Protein AF-A0A183EB13-F1 (afdb_monomer_lite)

Sequence (170 aa):
MELDVHDALESLDRVVDLANQVEGALKENKVNLLPVKAKAESLERDISAIDEVLDQLAARDLSEPAIANATQRDLLDRQAQLDQLQRRSDDLHSCLPEASANQPNTMLDKIQDKVRDLEEKIGASIRRSAEKSPSKRMSLTEQKESDAISIASTGGQSLALEVQVCFPYF

Organism: NCBI:txid637853

pLDDT: mean 81.51, std 20.5, range [34.59, 97.75]

Foldseek 3Di:
DVVVVVVVVVVVVVVVVVVVVVVVVVVVVVVVVVVLVVLVVVLVVLLVVLVVVLVVLVPDPLLALVSLVVSVVVLVVCVVVVVVSVVSLVVSQVPDPPVSVPPDRCPCVVVVVSSVVSVVSSVVNNVVVVVPPPPPPDDDDDDDDDDDDDDDDDDDDDDDDDDDDDDDDD

Secondary structure (DSSP, 8-state):
-HHHHHHHHHHHHHHHHHHHHHHHHHHHHHHHHHHHHHHHHHHHHHHHHHHHHHHHHHTS-TTSHHHHHHHHHHHHTTHHHHHHHHHHHHHHHHTS-HHHHTS---TTHHHHHHHHHHHHHHHHHHHHHHHHS-------------------------------------

Radius of gyration: 35.58 Å; chains: 1; bounding box: 70×59×106 Å

Structure (mmCIF, N/CA/C/O backbone):
data_AF-A0A183EB13-F1
#
_entry.id   AF-A0A183EB13-F1
#
loop_
_atom_site.group_PDB
_atom_site.id
_atom_site.type_symbol
_atom_site.label_atom_id
_atom_site.label_alt_id
_atom_site.label_comp_id
_atom_site.label_asym_id
_atom_site.label_entity_id
_atom_site.label_seq_id
_atom_site.pdbx_PDB_ins_code
_atom_site.Cartn_x
_atom_site.Cartn_y
_atom_site.Cartn_z
_atom_site.occupancy
_atom_site.B_iso_or_equiv
_atom_site.auth_seq_id
_atom_site.auth_comp_id
_atom_site.auth_asym_id
_atom_site.auth_atom_id
_atom_site.pdbx_PDB_model_num
ATOM 1 N N . MET A 1 1 ? 22.907 3.811 -57.946 1.00 60.91 1 MET A N 1
ATOM 2 C CA . MET A 1 1 ? 23.464 2.544 -57.436 1.00 60.91 1 MET A CA 1
ATOM 3 C C . MET A 1 1 ? 24.558 2.753 -56.401 1.00 60.91 1 MET A C 1
ATOM 5 O O . MET A 1 1 ? 24.372 2.237 -55.317 1.00 60.91 1 MET A O 1
ATOM 9 N N . GLU A 1 2 ? 25.651 3.490 -56.648 1.00 66.56 2 GLU A N 1
ATOM 10 C CA . GLU A 1 2 ? 26.651 3.743 -55.580 1.00 66.56 2 GLU A CA 1
ATOM 11 C C . GLU A 1 2 ? 26.124 4.651 -54.450 1.00 66.56 2 GLU A C 1
ATOM 13 O O . GLU A 1 2 ? 26.364 4.360 -53.283 1.00 66.56 2 GLU A O 1
ATOM 18 N N . LEU A 1 3 ? 25.332 5.686 -54.773 1.00 69.38 3 LEU A N 1
ATOM 19 C CA . LEU A 1 3 ? 24.683 6.537 -53.759 1.00 69.38 3 LEU A CA 1
ATOM 20 C C . LEU A 1 3 ? 23.722 5.749 -52.851 1.00 69.38 3 LEU A C 1
ATOM 22 O O . LEU A 1 3 ? 23.766 5.901 -51.638 1.00 69.38 3 LEU A O 1
ATOM 26 N N . ASP A 1 4 ? 22.919 4.851 -53.431 1.00 79.31 4 ASP A N 1
ATOM 27 C CA . ASP A 1 4 ? 21.931 4.053 -52.688 1.00 79.31 4 ASP A CA 1
ATOM 28 C C . ASP A 1 4 ? 22.593 3.107 -51.668 1.00 79.31 4 ASP A C 1
ATOM 30 O O . ASP A 1 4 ? 22.012 2.778 -50.636 1.00 79.31 4 ASP A O 1
ATOM 34 N N . VAL A 1 5 ? 23.825 2.665 -51.949 1.00 80.94 5 VAL A N 1
ATOM 35 C CA . VAL A 1 5 ? 24.618 1.834 -51.032 1.00 80.94 5 VAL A CA 1
ATOM 36 C C . VAL A 1 5 ? 25.173 2.671 -49.881 1.00 80.94 5 VAL A C 1
ATOM 38 O O . VAL A 1 5 ? 25.193 2.196 -48.749 1.00 80.94 5 VAL A O 1
ATOM 41 N N . HIS A 1 6 ? 25.601 3.909 -50.139 1.00 83.69 6 HIS A N 1
ATOM 42 C CA . HIS A 1 6 ? 26.070 4.809 -49.084 1.00 83.69 6 HIS A CA 1
ATOM 43 C C . HIS A 1 6 ? 24.945 5.222 -48.131 1.00 83.69 6 HIS A C 1
ATOM 45 O O . HIS A 1 6 ? 25.137 5.131 -46.921 1.00 83.69 6 HIS A O 1
ATOM 51 N N . ASP A 1 7 ? 23.760 5.545 -48.652 1.00 88.75 7 ASP A N 1
ATOM 52 C CA . ASP A 1 7 ? 22.585 5.851 -47.826 1.00 88.75 7 ASP A CA 1
ATOM 53 C C . ASP A 1 7 ? 22.162 4.637 -46.974 1.00 88.75 7 ASP A C 1
ATOM 55 O O . ASP A 1 7 ? 21.805 4.769 -45.800 1.00 88.75 7 ASP A O 1
ATOM 59 N N . ALA A 1 8 ? 22.245 3.425 -47.537 1.00 90.62 8 ALA A N 1
ATOM 60 C CA . ALA A 1 8 ? 21.955 2.191 -46.811 1.00 90.62 8 ALA A CA 1
ATOM 61 C C . ALA A 1 8 ? 22.982 1.895 -45.703 1.00 90.62 8 ALA A C 1
ATOM 63 O O . ALA A 1 8 ? 22.598 1.431 -44.628 1.00 90.62 8 ALA A O 1
ATOM 64 N N . LEU A 1 9 ? 24.269 2.170 -45.942 1.00 90.25 9 LEU A N 1
ATOM 65 C CA . LEU A 1 9 ? 25.326 2.036 -44.935 1.00 90.25 9 LEU A CA 1
ATOM 66 C C . LEU A 1 9 ? 25.144 3.048 -43.800 1.00 90.25 9 LEU A C 1
ATOM 68 O O . LEU A 1 9 ? 25.179 2.657 -42.637 1.00 90.25 9 LEU A O 1
ATOM 72 N N . GLU A 1 10 ? 24.848 4.310 -44.117 1.00 92.94 10 GLU A N 1
ATOM 73 C CA . GLU A 1 10 ? 24.566 5.329 -43.100 1.00 92.94 10 GLU A CA 1
ATOM 74 C C . GLU A 1 10 ? 23.320 4.968 -42.274 1.00 92.94 10 GLU A C 1
ATOM 76 O O . GLU A 1 10 ? 23.300 5.120 -41.051 1.00 92.94 10 GLU A O 1
ATOM 81 N N . SER A 1 11 ? 22.276 4.436 -42.918 1.00 93.94 11 SER A N 1
ATOM 82 C CA . SER A 1 11 ? 21.101 3.930 -42.205 1.00 93.94 11 SER A CA 1
ATOM 83 C C . SER A 1 11 ? 21.442 2.752 -41.291 1.00 93.94 11 SER A C 1
ATOM 85 O O . SER A 1 11 ? 20.848 2.642 -40.218 1.00 93.94 11 SER A O 1
ATOM 87 N N . LEU A 1 12 ? 22.349 1.861 -41.698 1.00 94.75 12 LEU A N 1
ATOM 88 C CA . LEU A 1 12 ? 22.770 0.729 -40.877 1.00 94.75 12 LEU A CA 1
ATOM 89 C C . LEU A 1 12 ? 23.556 1.198 -39.650 1.00 94.75 12 LEU A C 1
ATOM 91 O O . LEU A 1 12 ? 23.257 0.740 -38.549 1.00 94.75 12 LEU A O 1
ATOM 95 N N . ASP A 1 13 ? 24.481 2.144 -39.816 1.00 95.38 13 ASP A N 1
ATOM 96 C CA . ASP A 1 13 ? 25.236 2.730 -38.703 1.00 95.38 13 ASP A CA 1
ATOM 97 C C . ASP A 1 13 ? 24.289 3.368 -37.677 1.00 95.38 13 ASP A C 1
ATOM 99 O O . ASP A 1 13 ? 24.363 3.071 -36.484 1.00 95.38 13 ASP A O 1
ATOM 103 N N . ARG A 1 14 ? 23.291 4.134 -38.143 1.00 95.94 14 ARG A N 1
ATOM 104 C CA . ARG A 1 14 ? 22.249 4.705 -37.269 1.00 95.94 14 ARG A CA 1
ATOM 105 C C . ARG A 1 14 ? 21.455 3.633 -36.522 1.00 95.94 14 ARG A C 1
ATOM 107 O O . ARG A 1 14 ? 21.117 3.821 -35.355 1.00 95.94 14 ARG A O 1
ATOM 114 N N . VAL A 1 15 ? 21.129 2.518 -37.177 1.00 96.50 15 VAL A N 1
ATOM 115 C CA . VAL A 1 15 ? 20.429 1.394 -36.532 1.00 96.50 15 VAL A CA 1
ATOM 116 C C . VAL A 1 15 ? 21.309 0.741 -35.468 1.00 96.50 15 VAL A C 1
ATOM 118 O O . VAL A 1 15 ? 20.805 0.410 -34.396 1.00 96.50 15 VAL A O 1
ATOM 121 N N . VAL A 1 16 ? 22.607 0.579 -35.728 1.00 96.81 16 VAL A N 1
ATOM 122 C CA . VAL A 1 16 ? 23.566 0.032 -34.757 1.00 96.81 16 VAL A CA 1
ATOM 123 C C . VAL A 1 16 ? 23.704 0.958 -33.547 1.00 96.81 16 VAL A C 1
ATOM 125 O O . VAL A 1 16 ? 23.640 0.482 -32.413 1.00 96.81 16 VAL A O 1
ATOM 128 N N . ASP A 1 17 ? 23.806 2.270 -33.757 1.00 97.19 17 ASP A N 1
ATOM 129 C CA . ASP A 1 17 ? 23.864 3.255 -32.671 1.00 97.19 17 ASP A CA 1
ATOM 130 C C . ASP A 1 17 ? 22.597 3.228 -31.805 1.00 97.19 17 ASP A C 1
ATOM 132 O O . ASP A 1 17 ? 22.680 3.178 -30.574 1.00 97.19 17 ASP A O 1
ATOM 136 N N . LEU A 1 18 ? 21.418 3.177 -32.436 1.00 97.25 18 LEU A N 1
ATOM 137 C CA . LEU A 1 18 ? 20.141 3.026 -31.734 1.00 97.25 18 LEU A CA 1
ATOM 138 C C . LEU A 1 18 ? 20.068 1.702 -30.964 1.00 97.25 18 LEU A C 1
ATOM 140 O O . LEU A 1 18 ? 19.608 1.682 -29.823 1.00 97.25 18 LEU A O 1
ATOM 144 N N . ALA A 1 19 ? 20.535 0.599 -31.552 1.00 96.62 19 ALA A N 1
ATOM 145 C CA . ALA A 1 19 ? 20.555 -0.702 -30.890 1.00 96.62 19 ALA A CA 1
ATOM 146 C C . ALA A 1 19 ? 21.449 -0.680 -29.642 1.00 96.62 19 ALA A C 1
ATOM 148 O O . ALA A 1 19 ? 21.025 -1.134 -28.578 1.00 96.62 19 ALA A O 1
ATOM 149 N N . ASN A 1 20 ? 22.636 -0.079 -29.742 1.00 96.81 20 ASN A N 1
ATOM 150 C CA . ASN A 1 20 ? 23.548 0.095 -28.613 1.00 96.81 20 ASN A CA 1
ATOM 151 C C . ASN A 1 20 ? 22.930 0.976 -27.515 1.00 96.81 20 ASN A C 1
ATOM 153 O O . ASN A 1 20 ? 23.040 0.658 -26.328 1.00 96.81 20 ASN A O 1
ATOM 157 N N . GLN A 1 21 ? 22.234 2.054 -27.893 1.00 96.38 21 GLN A N 1
ATOM 158 C CA . GLN A 1 21 ? 21.531 2.927 -26.950 1.00 96.38 21 GLN A CA 1
ATOM 159 C C . GLN A 1 21 ? 20.409 2.182 -26.213 1.00 96.38 21 GLN A C 1
ATOM 161 O O . GLN A 1 21 ? 20.301 2.275 -24.988 1.00 96.38 21 GLN A O 1
ATOM 166 N N . VAL A 1 22 ? 19.596 1.414 -26.943 1.00 95.88 22 VAL A N 1
ATOM 167 C CA . VAL A 1 22 ? 18.511 0.605 -26.372 1.00 95.88 22 VAL A CA 1
ATOM 168 C C . VAL A 1 22 ? 19.065 -0.482 -25.454 1.00 95.88 22 VAL A C 1
ATOM 170 O O . VAL A 1 22 ? 18.530 -0.685 -24.365 1.00 95.88 22 VAL A O 1
ATOM 173 N N . GLU A 1 23 ? 20.149 -1.158 -25.839 1.00 95.62 23 GLU A N 1
ATOM 174 C CA . GLU A 1 23 ? 20.788 -2.169 -24.994 1.00 95.62 23 GLU A CA 1
ATOM 175 C C . GLU A 1 23 ? 21.327 -1.554 -23.692 1.00 95.62 23 GLU A C 1
ATOM 177 O O . GLU A 1 23 ? 21.149 -2.129 -22.613 1.00 95.62 23 GLU A O 1
ATOM 182 N N . GLY A 1 24 ? 21.939 -0.368 -23.776 1.00 94.69 24 GLY A N 1
ATOM 183 C CA . GLY A 1 24 ? 22.386 0.400 -22.614 1.00 94.69 24 GLY A CA 1
ATOM 184 C C . GLY A 1 24 ? 21.233 0.738 -21.666 1.00 94.69 24 GLY A C 1
ATOM 185 O O . GLY A 1 24 ? 21.279 0.375 -20.488 1.00 94.69 24 GLY A O 1
ATOM 186 N N . ALA A 1 25 ? 20.162 1.336 -22.195 1.00 92.69 25 ALA A N 1
ATOM 187 C CA . ALA A 1 25 ? 18.970 1.685 -21.423 1.00 92.69 25 ALA A CA 1
ATOM 188 C C . ALA A 1 25 ? 18.282 0.451 -20.812 1.00 92.69 25 ALA A C 1
ATOM 190 O O . ALA A 1 25 ? 17.807 0.487 -19.677 1.00 92.69 25 ALA A O 1
ATOM 191 N N . LEU A 1 26 ? 18.257 -0.678 -21.528 1.00 91.94 26 LEU A N 1
ATOM 192 C CA . LEU A 1 26 ? 17.692 -1.931 -21.028 1.00 91.94 26 LEU A CA 1
ATOM 193 C C . LEU A 1 26 ? 18.494 -2.482 -19.842 1.00 91.94 26 LEU A C 1
ATOM 195 O O . LEU A 1 26 ? 17.904 -2.949 -18.864 1.00 91.94 26 LEU A O 1
ATOM 199 N N . LYS A 1 27 ? 19.830 -2.432 -19.912 1.00 93.75 27 LYS A N 1
ATOM 200 C CA . LYS A 1 27 ? 20.706 -2.851 -18.806 1.00 93.75 27 LYS A CA 1
ATOM 201 C C . LYS A 1 27 ? 20.484 -1.979 -17.574 1.00 93.75 27 LYS A C 1
ATOM 203 O O . LYS A 1 27 ? 20.337 -2.524 -16.481 1.00 93.75 27 LYS A O 1
ATOM 208 N N . GLU A 1 28 ? 20.398 -0.666 -17.751 1.00 90.38 28 GLU A N 1
ATOM 209 C CA . GLU A 1 28 ? 20.116 0.280 -16.668 1.00 90.38 28 GLU A CA 1
ATOM 210 C C . GLU A 1 28 ? 18.736 0.030 -16.038 1.00 90.38 28 GLU A C 1
ATOM 212 O O . GLU A 1 28 ? 18.628 -0.173 -14.827 1.00 90.38 28 GLU A O 1
ATOM 217 N N . ASN A 1 29 ? 17.688 -0.089 -16.858 1.00 89.44 29 ASN A N 1
ATOM 218 C CA . ASN A 1 29 ? 16.336 -0.393 -16.387 1.00 89.44 29 ASN A CA 1
ATOM 219 C C . ASN A 1 29 ? 16.266 -1.716 -15.624 1.00 89.44 29 ASN A C 1
ATOM 221 O O . ASN A 1 29 ? 15.575 -1.811 -14.611 1.00 89.44 29 ASN A O 1
ATOM 225 N N . LYS A 1 30 ? 17.005 -2.740 -16.062 1.00 90.50 30 LYS A N 1
ATOM 226 C CA . LYS A 1 30 ? 17.064 -4.024 -15.357 1.00 90.50 30 LYS A CA 1
ATOM 227 C C . LYS A 1 30 ? 17.664 -3.884 -13.957 1.00 90.50 30 LYS A C 1
ATOM 229 O O . LYS A 1 30 ? 17.175 -4.528 -13.030 1.00 90.50 30 LYS A O 1
ATOM 234 N N . VAL A 1 31 ? 18.698 -3.058 -13.796 1.00 91.12 31 VAL A N 1
ATOM 235 C CA . VAL A 1 31 ? 19.299 -2.774 -12.483 1.00 91.12 31 VAL A CA 1
ATOM 236 C C . VAL A 1 31 ? 18.311 -2.012 -11.597 1.00 91.12 31 VAL A C 1
ATOM 238 O O . VAL A 1 31 ? 18.140 -2.380 -10.436 1.00 91.12 31 VAL A O 1
ATOM 241 N N . ASN A 1 32 ? 17.596 -1.032 -12.153 1.00 88.81 32 ASN A N 1
ATOM 242 C CA . ASN A 1 32 ? 16.598 -0.236 -11.429 1.00 88.81 32 ASN A CA 1
ATOM 243 C C . ASN A 1 32 ? 15.335 -1.032 -11.054 1.00 88.81 32 ASN A C 1
ATOM 245 O O . ASN A 1 32 ? 14.698 -0.748 -10.041 1.00 88.81 32 ASN A O 1
ATOM 249 N N . LEU A 1 33 ? 14.984 -2.068 -11.820 1.00 90.25 33 LEU A N 1
ATOM 250 C CA . LEU A 1 33 ? 13.805 -2.898 -11.562 1.00 90.25 33 LEU A CA 1
ATOM 251 C C . LEU A 1 33 ? 13.947 -3.769 -10.303 1.00 90.25 33 LEU A C 1
ATOM 253 O O . LEU A 1 33 ? 12.960 -4.026 -9.616 1.00 90.25 33 LEU A O 1
ATOM 257 N N . LEU A 1 34 ? 15.161 -4.224 -9.976 1.00 90.31 34 LEU A N 1
ATOM 258 C CA . LEU A 1 34 ? 15.416 -5.086 -8.813 1.00 90.31 34 LEU A CA 1
ATOM 259 C C . LEU A 1 34 ? 14.984 -4.463 -7.470 1.00 90.31 34 LEU A C 1
ATOM 261 O O . LEU A 1 34 ? 14.222 -5.112 -6.747 1.00 90.31 34 LEU A O 1
ATOM 265 N N . PRO A 1 35 ? 15.405 -3.235 -7.107 1.00 92.06 35 PRO A N 1
ATOM 266 C CA . PRO A 1 35 ? 14.963 -2.610 -5.863 1.00 92.06 35 PRO A CA 1
ATOM 267 C C . PRO A 1 35 ? 13.458 -2.311 -5.859 1.00 92.06 35 PRO A C 1
ATOM 269 O O . PRO A 1 35 ? 12.822 -2.458 -4.817 1.00 92.06 35 PRO A O 1
ATOM 272 N N . VAL A 1 36 ? 12.867 -1.954 -7.005 1.00 92.69 36 VAL A N 1
ATOM 273 C CA . VAL A 1 36 ? 11.412 -1.740 -7.137 1.00 92.69 36 VAL A CA 1
ATOM 274 C C . VAL A 1 36 ? 10.649 -3.037 -6.860 1.00 92.69 36 VAL A C 1
ATOM 276 O O . VAL A 1 36 ? 9.694 -3.040 -6.085 1.00 92.69 36 VAL A O 1
ATOM 279 N N . LYS A 1 37 ? 11.116 -4.167 -7.404 1.00 93.00 37 LYS A N 1
ATOM 280 C CA . LYS A 1 37 ? 10.542 -5.492 -7.138 1.00 93.00 37 LYS A CA 1
ATOM 281 C C . LYS A 1 37 ? 10.630 -5.867 -5.659 1.00 93.00 37 LYS A C 1
ATOM 283 O O . LYS A 1 37 ? 9.643 -6.310 -5.083 1.00 93.00 37 LYS A O 1
ATOM 288 N N . ALA A 1 38 ? 11.777 -5.630 -5.023 1.00 94.56 38 ALA A N 1
ATOM 289 C CA . ALA A 1 38 ? 11.948 -5.894 -3.595 1.00 94.56 38 ALA A CA 1
ATOM 290 C C . ALA A 1 38 ? 11.015 -5.027 -2.724 1.00 94.56 38 ALA A C 1
ATOM 292 O O . ALA A 1 38 ? 10.428 -5.524 -1.760 1.00 94.56 38 ALA A O 1
ATOM 293 N N . LYS A 1 39 ? 10.833 -3.744 -3.077 1.00 95.06 39 L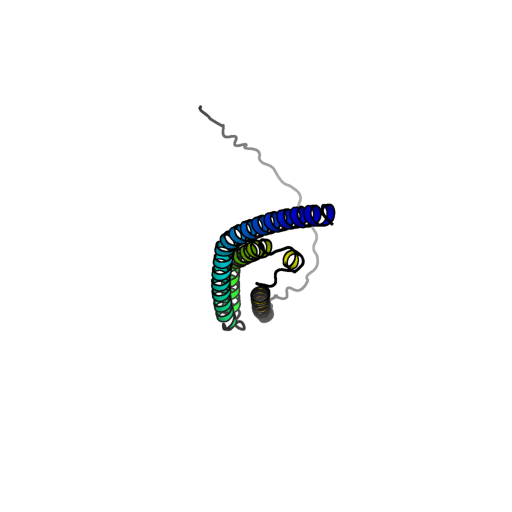YS A N 1
ATOM 294 C CA . LYS A 1 39 ? 9.848 -2.862 -2.430 1.00 95.06 39 LYS A CA 1
ATOM 295 C C . LYS A 1 39 ? 8.422 -3.403 -2.585 1.00 95.06 39 LYS A C 1
ATOM 297 O O . LYS A 1 39 ? 7.691 -3.419 -1.595 1.00 95.06 39 LYS A O 1
ATOM 302 N N . ALA A 1 40 ? 8.054 -3.863 -3.784 1.00 94.81 40 ALA A N 1
ATOM 303 C CA . ALA A 1 40 ? 6.735 -4.422 -4.082 1.00 94.81 40 ALA A CA 1
ATOM 304 C C . ALA A 1 40 ? 6.439 -5.684 -3.260 1.00 94.81 40 ALA A C 1
ATOM 306 O O . ALA A 1 40 ? 5.434 -5.733 -2.560 1.00 94.81 40 ALA A O 1
ATOM 307 N N . GLU A 1 41 ? 7.357 -6.654 -3.255 1.00 96.31 41 GLU A N 1
ATOM 308 C CA . GLU A 1 41 ? 7.227 -7.890 -2.468 1.00 96.31 41 GLU A CA 1
ATOM 309 C C . GLU A 1 41 ? 7.163 -7.604 -0.961 1.00 96.31 41 GLU A C 1
ATOM 311 O O . GLU A 1 41 ? 6.450 -8.270 -0.211 1.00 96.31 41 GLU A O 1
ATOM 316 N N . SER A 1 42 ? 7.910 -6.601 -0.485 1.00 97.06 42 SER A N 1
ATOM 317 C CA . SER A 1 42 ? 7.811 -6.178 0.911 1.00 97.06 42 SER A CA 1
ATOM 318 C C . SER A 1 42 ? 6.465 -5.545 1.227 1.00 97.06 42 SER A C 1
ATOM 320 O O . SER A 1 42 ? 5.908 -5.821 2.283 1.00 97.06 42 SER A O 1
ATOM 322 N N . LEU A 1 43 ? 5.953 -4.692 0.340 1.00 96.50 43 LEU A N 1
ATOM 323 C CA . LEU A 1 43 ? 4.657 -4.050 0.514 1.00 96.50 43 LEU A CA 1
ATOM 324 C C . LEU A 1 43 ? 3.524 -5.080 0.516 1.00 96.50 43 LEU A C 1
ATOM 326 O O . LEU A 1 43 ? 2.664 -5.022 1.384 1.00 96.50 43 LEU A O 1
ATOM 330 N N . GLU A 1 44 ? 3.560 -6.058 -0.386 1.00 96.88 44 GLU A N 1
ATOM 331 C CA . GLU A 1 44 ? 2.570 -7.136 -0.463 1.00 96.88 44 GLU A CA 1
ATOM 332 C C . GLU A 1 44 ? 2.510 -7.975 0.823 1.00 96.88 44 GLU A C 1
ATOM 334 O O . GLU A 1 44 ? 1.423 -8.275 1.327 1.00 96.88 44 GLU A O 1
ATOM 339 N N . ARG A 1 45 ? 3.671 -8.297 1.410 1.00 97.56 45 ARG A N 1
ATOM 340 C CA . ARG A 1 45 ? 3.738 -8.979 2.712 1.00 97.56 45 ARG A CA 1
ATOM 341 C C . ARG A 1 45 ? 3.100 -8.153 3.824 1.00 97.56 45 ARG A C 1
ATOM 343 O O . ARG A 1 45 ? 2.338 -8.692 4.621 1.00 97.56 45 ARG A O 1
ATOM 350 N N . ASP A 1 46 ? 3.390 -6.857 3.868 1.00 97.38 46 ASP A N 1
ATOM 351 C CA . ASP A 1 46 ? 2.861 -5.983 4.916 1.00 97.38 46 ASP A CA 1
ATOM 352 C C . ASP A 1 46 ? 1.350 -5.735 4.748 1.00 97.38 46 ASP A C 1
ATOM 354 O O . ASP A 1 46 ? 0.625 -5.677 5.741 1.00 97.38 46 ASP A O 1
ATOM 358 N N . ILE A 1 47 ? 0.863 -5.654 3.503 1.00 97.12 47 ILE A N 1
ATOM 359 C CA . ILE A 1 47 ? -0.572 -5.612 3.182 1.00 97.12 47 ILE A CA 1
ATOM 360 C C . ILE A 1 47 ? -1.255 -6.883 3.672 1.00 97.12 47 ILE A C 1
ATOM 362 O O . ILE A 1 47 ? -2.271 -6.793 4.351 1.00 97.12 47 ILE A O 1
ATOM 366 N N . SER A 1 48 ? -0.682 -8.050 3.376 1.00 97.44 48 SER A N 1
ATOM 367 C CA . SER A 1 48 ? -1.236 -9.339 3.806 1.00 97.44 48 SER A CA 1
ATOM 368 C C . SER A 1 48 ? -1.304 -9.436 5.332 1.00 97.44 48 SER A C 1
ATOM 370 O O . SER A 1 48 ? -2.331 -9.824 5.881 1.00 97.44 48 SER A O 1
ATOM 372 N N . ALA A 1 49 ? -0.254 -8.994 6.031 1.00 97.69 49 ALA A N 1
ATOM 373 C CA . ALA A 1 49 ? -0.227 -8.976 7.492 1.00 97.69 49 ALA A CA 1
ATOM 374 C C . ALA A 1 49 ? -1.311 -8.061 8.091 1.00 97.69 49 ALA A C 1
ATOM 376 O O . ALA A 1 49 ? -1.948 -8.419 9.082 1.00 97.69 49 ALA A O 1
ATOM 377 N N . ILE A 1 50 ? -1.546 -6.884 7.500 1.00 97.50 50 ILE A N 1
ATOM 378 C CA . ILE A 1 50 ? -2.647 -6.009 7.921 1.00 97.50 50 ILE A CA 1
ATOM 379 C C . ILE A 1 50 ? -4.010 -6.611 7.569 1.00 97.50 50 ILE A C 1
ATOM 381 O O . ILE A 1 50 ? -4.919 -6.521 8.390 1.00 97.50 50 ILE A O 1
ATOM 385 N N . ASP A 1 51 ? -4.156 -7.252 6.408 1.00 97.50 51 ASP A N 1
ATOM 386 C CA . ASP A 1 51 ? -5.403 -7.910 5.995 1.00 97.50 51 ASP A CA 1
ATOM 387 C C . ASP A 1 51 ? -5.831 -8.968 7.022 1.00 97.50 51 ASP A C 1
ATOM 389 O O . ASP A 1 51 ? -6.972 -8.963 7.482 1.00 97.50 51 ASP A O 1
ATOM 393 N N . GLU A 1 52 ? -4.888 -9.808 7.461 1.00 97.75 52 GLU A N 1
ATOM 394 C CA . GLU A 1 52 ? -5.110 -10.825 8.495 1.00 97.75 52 GLU A CA 1
ATOM 395 C C . GLU A 1 52 ? -5.521 -10.213 9.837 1.00 97.75 52 GLU A C 1
ATOM 397 O O . GLU A 1 52 ? -6.419 -10.712 10.518 1.00 97.75 52 GLU A O 1
ATOM 402 N N . VAL A 1 53 ? -4.877 -9.116 10.234 1.00 97.44 53 VAL A N 1
ATOM 403 C CA . VAL A 1 53 ? -5.229 -8.399 11.461 1.00 97.44 53 VAL A CA 1
ATOM 404 C C . VAL A 1 53 ? -6.643 -7.832 11.368 1.00 97.44 53 VAL A C 1
ATOM 406 O O . VAL A 1 53 ? -7.415 -7.977 12.314 1.00 97.44 53 VAL A O 1
ATOM 409 N N . LEU A 1 54 ? -7.008 -7.211 10.246 1.00 97.50 54 LEU A N 1
ATOM 410 C CA . LEU A 1 54 ? -8.358 -6.689 10.040 1.00 97.50 54 LEU A CA 1
ATOM 411 C C . LEU A 1 54 ? -9.399 -7.813 10.058 1.00 97.50 54 LEU A C 1
ATOM 413 O O . LEU A 1 54 ? -10.460 -7.634 10.654 1.00 97.50 54 LEU A O 1
ATOM 417 N N . ASP A 1 55 ? -9.080 -8.985 9.508 1.00 97.62 55 ASP A N 1
ATOM 418 C CA . ASP A 1 55 ? -9.943 -10.167 9.592 1.00 97.62 55 ASP A CA 1
ATOM 419 C C . ASP A 1 55 ? -10.128 -10.642 11.040 1.00 97.62 55 ASP A C 1
ATOM 421 O O . ASP A 1 55 ? -11.248 -10.950 11.456 1.00 97.62 55 ASP A O 1
ATOM 425 N N . GLN A 1 56 ? -9.068 -10.626 11.854 1.00 97.62 56 GLN A N 1
ATOM 426 C CA . GLN A 1 56 ? 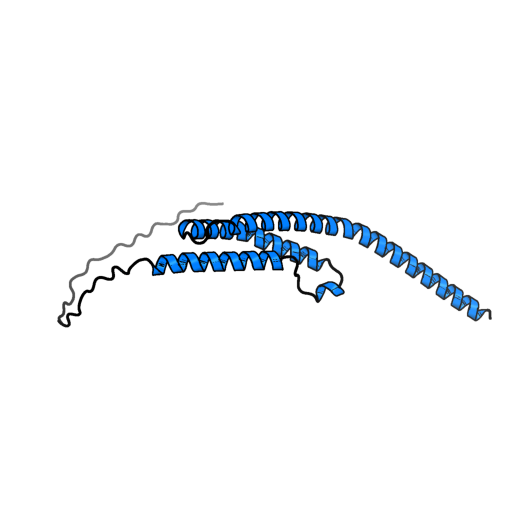-9.167 -10.933 13.286 1.00 97.62 56 GLN A CA 1
ATOM 427 C C . GLN A 1 56 ? -10.027 -9.914 14.041 1.00 97.62 56 GLN A C 1
ATOM 429 O O . GLN A 1 56 ? -10.803 -10.302 14.915 1.00 97.62 56 GLN A O 1
ATOM 434 N N . LEU A 1 57 ? -9.911 -8.620 13.721 1.00 96.56 57 LEU A N 1
ATOM 435 C CA . LEU A 1 57 ? -10.759 -7.580 14.310 1.00 96.56 57 LEU A CA 1
ATOM 436 C C . LEU A 1 57 ? -12.223 -7.748 13.879 1.00 96.56 57 LEU A C 1
ATOM 438 O O . LEU A 1 57 ? -13.122 -7.595 14.706 1.00 96.56 57 LEU A O 1
ATOM 442 N N . ALA A 1 58 ? -12.464 -8.120 12.621 1.00 95.62 58 ALA A N 1
ATOM 443 C CA . ALA A 1 58 ? -13.799 -8.348 12.069 1.00 95.62 58 ALA A CA 1
ATOM 444 C C . ALA A 1 58 ? -14.485 -9.597 12.628 1.00 95.62 58 ALA A C 1
ATOM 446 O O . ALA A 1 58 ? -15.713 -9.630 12.701 1.00 95.62 58 ALA A O 1
ATOM 447 N N . ALA A 1 59 ? -13.711 -10.600 13.044 1.00 96.75 59 ALA A N 1
ATOM 448 C CA . ALA A 1 59 ? -14.219 -11.815 13.673 1.00 96.75 59 ALA A CA 1
ATOM 449 C C . ALA A 1 59 ? -14.665 -11.616 15.134 1.00 96.75 59 ALA A C 1
ATOM 451 O O . ALA A 1 59 ? -15.303 -12.503 15.705 1.00 96.75 59 ALA A O 1
ATOM 452 N N . ARG A 1 60 ? -14.330 -10.481 15.763 1.00 96.19 60 ARG A N 1
ATOM 453 C CA . ARG A 1 60 ? -14.770 -10.168 17.130 1.00 96.19 60 ARG A CA 1
ATOM 454 C C . ARG A 1 60 ? -16.276 -9.932 17.174 1.00 96.19 60 ARG A C 1
ATOM 456 O O . ARG A 1 60 ? -16.890 -9.507 16.198 1.00 96.19 60 ARG A O 1
ATOM 463 N N . ASP A 1 61 ? -16.867 -10.136 18.348 1.00 94.31 61 ASP A N 1
ATOM 464 C CA . ASP A 1 61 ? -18.271 -9.799 18.563 1.00 94.31 61 ASP A CA 1
ATOM 465 C C . ASP A 1 61 ? -18.461 -8.279 18.679 1.00 94.31 61 ASP A C 1
ATOM 467 O O . ASP A 1 61 ? -18.495 -7.698 19.764 1.00 94.31 61 ASP A O 1
ATOM 471 N N . LEU A 1 62 ? -18.581 -7.620 17.527 1.00 93.94 62 LEU A N 1
ATOM 472 C CA . LEU A 1 62 ? -18.810 -6.179 17.444 1.00 93.94 62 LEU A CA 1
ATOM 473 C C . LEU A 1 62 ? -20.225 -5.778 17.880 1.00 93.94 62 LEU A C 1
ATOM 475 O O . LEU A 1 62 ? -20.510 -4.585 17.942 1.00 93.94 62 LEU A O 1
ATOM 479 N N . SER A 1 63 ? -21.124 -6.723 18.179 1.00 92.25 63 SER A N 1
ATOM 480 C CA . SER A 1 63 ? -22.441 -6.395 18.734 1.00 92.25 63 SER A CA 1
ATOM 481 C C . SER A 1 63 ? -22.361 -5.967 20.202 1.00 92.25 63 SER A C 1
ATOM 483 O O . SER A 1 63 ? -23.208 -5.194 20.657 1.00 92.25 63 SER A O 1
ATOM 485 N N . GLU A 1 64 ? -21.303 -6.386 20.901 1.00 94.81 64 GLU A N 1
ATOM 486 C CA . GLU A 1 64 ? -21.027 -6.009 22.280 1.00 94.81 64 GLU A CA 1
ATOM 487 C C . GLU A 1 64 ? -20.309 -4.648 22.354 1.00 94.81 64 GLU A C 1
ATOM 489 O O . GLU A 1 64 ? -19.191 -4.501 21.844 1.00 94.81 64 GLU A O 1
ATOM 494 N N . PRO A 1 65 ? -20.884 -3.628 23.022 1.00 93.50 65 PRO A N 1
ATOM 495 C CA . PRO A 1 65 ? -20.348 -2.265 22.990 1.00 93.50 65 PRO A CA 1
ATOM 496 C C . PRO A 1 65 ? -18.938 -2.134 23.574 1.00 93.50 65 PRO A C 1
ATOM 498 O O . PRO A 1 65 ? -18.146 -1.314 23.109 1.00 93.50 65 PRO A O 1
ATOM 501 N N . ALA A 1 66 ? -18.600 -2.934 24.588 1.00 94.44 66 ALA A N 1
ATOM 502 C CA . ALA A 1 66 ? -17.263 -2.933 25.181 1.00 94.44 66 ALA A CA 1
ATOM 503 C C . ALA A 1 66 ? -16.206 -3.463 24.195 1.00 94.44 66 ALA A C 1
ATOM 505 O O . ALA A 1 66 ? -15.136 -2.868 24.057 1.00 94.44 66 ALA A O 1
ATOM 506 N N . ILE A 1 67 ? -16.533 -4.535 23.465 1.00 95.75 67 ILE A N 1
ATOM 507 C CA . ILE A 1 67 ? -15.663 -5.134 22.445 1.00 95.75 67 ILE A CA 1
ATOM 508 C C . ILE A 1 67 ? -15.540 -4.199 21.237 1.00 95.75 67 ILE A C 1
ATOM 510 O O . ILE A 1 67 ? -14.437 -4.012 20.721 1.00 95.75 67 ILE A O 1
ATOM 514 N N . ALA A 1 68 ? -16.635 -3.555 20.823 1.00 95.88 68 ALA A N 1
ATOM 515 C CA . ALA A 1 68 ? -16.626 -2.559 19.753 1.00 95.88 68 ALA A CA 1
ATOM 516 C C . ALA A 1 68 ? -15.713 -1.366 20.089 1.00 95.88 68 ALA A C 1
ATOM 518 O O . ALA A 1 68 ? -14.871 -0.997 19.275 1.00 95.88 68 ALA A O 1
ATOM 519 N N . ASN A 1 69 ? -15.805 -0.815 21.306 1.00 95.31 69 ASN A N 1
ATOM 520 C CA . ASN A 1 69 ? -14.922 0.269 21.753 1.00 95.31 69 ASN A CA 1
ATOM 521 C C . ASN A 1 69 ? -13.448 -0.161 21.811 1.00 95.31 69 ASN A C 1
ATOM 523 O O . ASN A 1 69 ? -12.576 0.593 21.385 1.00 95.31 69 ASN A O 1
ATOM 527 N N . ALA A 1 70 ? -13.152 -1.361 22.319 1.00 96.81 70 ALA A N 1
ATOM 528 C CA . ALA A 1 70 ? -11.785 -1.885 22.328 1.00 96.81 70 ALA A CA 1
ATOM 529 C C . ALA A 1 70 ? -11.240 -2.049 20.900 1.00 96.81 70 ALA A C 1
ATOM 531 O O . ALA A 1 70 ? -10.128 -1.625 20.604 1.00 96.81 70 ALA A O 1
ATOM 532 N N . THR A 1 71 ? -12.059 -2.578 19.992 1.00 96.81 71 THR A N 1
ATOM 533 C CA . THR A 1 71 ? -11.697 -2.742 18.577 1.00 96.81 71 THR A CA 1
ATOM 534 C C . THR A 1 71 ? -11.491 -1.398 17.878 1.00 96.81 71 THR A C 1
ATOM 536 O O . THR A 1 71 ? -10.578 -1.272 17.070 1.00 96.81 71 THR A O 1
ATOM 539 N N . GLN A 1 72 ? -12.264 -0.365 18.232 1.00 97.19 72 GLN A N 1
ATOM 540 C CA . GLN A 1 72 ? -12.045 0.992 17.727 1.00 97.19 72 GLN A CA 1
ATOM 541 C C . GLN A 1 72 ? -10.666 1.532 18.119 1.00 97.19 72 GLN A C 1
ATOM 543 O O . GLN A 1 72 ? -9.992 2.148 17.301 1.00 97.19 72 GLN A O 1
ATOM 548 N N . ARG A 1 73 ? -10.232 1.300 19.363 1.00 96.88 73 ARG A N 1
ATOM 549 C CA . ARG A 1 73 ? -8.898 1.715 19.823 1.00 96.88 73 ARG A CA 1
ATOM 550 C C . ARG A 1 73 ? -7.802 0.951 19.085 1.00 96.88 73 ARG A C 1
ATOM 552 O O . ARG A 1 73 ? -6.884 1.580 18.581 1.00 96.88 73 ARG A O 1
ATOM 559 N N . ASP A 1 74 ? -7.963 -0.363 18.928 1.00 96.94 74 ASP A N 1
ATOM 560 C CA . ASP A 1 74 ? -7.016 -1.199 18.181 1.00 96.94 74 ASP A CA 1
ATOM 561 C C . ASP A 1 74 ? -6.865 -0.769 16.708 1.00 96.94 74 ASP A C 1
ATOM 563 O O . ASP A 1 74 ? -5.775 -0.918 16.145 1.00 96.94 74 ASP A O 1
ATOM 567 N N . LEU A 1 75 ? -7.942 -0.270 16.083 1.00 96.31 75 LEU A N 1
ATOM 568 C CA . LEU A 1 75 ? -7.915 0.317 14.738 1.00 96.31 75 LEU A CA 1
ATOM 569 C C . LEU A 1 75 ? -7.184 1.662 14.723 1.00 96.31 75 LEU A C 1
ATOM 571 O O . LEU A 1 75 ? -6.311 1.866 13.883 1.00 96.31 75 LEU A O 1
ATOM 575 N N . LEU A 1 76 ? -7.485 2.550 15.675 1.00 96.31 76 LEU A N 1
ATOM 576 C CA . LEU A 1 76 ? -6.812 3.847 15.796 1.00 96.31 76 LEU A CA 1
ATOM 577 C C . LEU A 1 76 ? -5.304 3.691 16.023 1.00 96.31 76 LEU A C 1
ATOM 579 O O . LEU A 1 76 ? -4.514 4.389 15.389 1.00 96.31 76 LEU A O 1
ATOM 583 N N . ASP A 1 77 ? -4.896 2.730 16.853 1.00 96.81 77 ASP A N 1
ATOM 584 C CA . ASP A 1 77 ? -3.484 2.418 17.102 1.00 96.81 77 ASP A CA 1
ATOM 585 C C . ASP A 1 77 ? -2.760 1.944 15.828 1.00 96.81 77 ASP A C 1
ATOM 587 O O . ASP A 1 77 ? -1.542 2.084 15.701 1.00 96.81 77 ASP A O 1
ATOM 591 N N . ARG A 1 78 ? -3.505 1.415 14.850 1.00 95.88 78 ARG A N 1
ATOM 592 C CA . ARG A 1 78 ? -2.987 0.944 13.557 1.00 95.88 78 ARG A CA 1
ATOM 593 C C . ARG A 1 78 ? -3.076 1.972 12.440 1.00 95.88 78 ARG A C 1
ATOM 595 O O . ARG A 1 78 ? -2.515 1.729 11.371 1.00 95.88 78 ARG A O 1
ATOM 602 N N . GLN A 1 79 ? -3.690 3.130 12.674 1.00 96.19 79 GLN A N 1
ATOM 603 C CA . GLN A 1 79 ? -3.843 4.161 11.648 1.00 96.19 79 GLN A CA 1
ATOM 604 C C . GLN A 1 79 ? -2.492 4.592 11.065 1.00 96.19 79 GLN A C 1
ATOM 606 O O . GLN A 1 79 ? -2.334 4.668 9.852 1.00 96.19 79 GLN A O 1
ATOM 611 N N . ALA A 1 80 ? -1.478 4.771 11.916 1.00 95.75 80 ALA A N 1
ATOM 612 C CA . ALA A 1 80 ? -0.138 5.140 11.464 1.00 95.75 80 ALA A CA 1
ATOM 613 C C . ALA A 1 80 ? 0.482 4.092 10.518 1.00 95.75 80 ALA A C 1
ATOM 615 O O . ALA A 1 80 ? 1.198 4.446 9.580 1.00 95.75 80 ALA A O 1
ATOM 616 N N . GLN A 1 81 ? 0.198 2.805 10.744 1.00 96.44 81 GLN A N 1
ATOM 617 C CA . GLN A 1 81 ? 0.667 1.719 9.884 1.00 96.44 81 GLN A CA 1
ATOM 618 C C . GLN A 1 81 ? -0.070 1.716 8.538 1.00 96.44 81 GLN A C 1
ATOM 620 O O . GLN A 1 81 ? 0.568 1.543 7.500 1.00 96.44 81 GLN A O 1
ATOM 625 N N . LEU A 1 82 ? -1.385 1.952 8.540 1.00 96.69 82 LEU A N 1
ATOM 626 C CA . LEU A 1 82 ? -2.185 2.096 7.319 1.00 96.69 82 LEU A CA 1
ATOM 627 C C . LEU A 1 82 ? -1.714 3.291 6.477 1.00 96.69 82 LEU A C 1
ATOM 629 O O . LEU A 1 82 ? -1.480 3.145 5.278 1.00 96.69 82 LEU A O 1
ATOM 633 N N . ASP A 1 83 ? -1.463 4.436 7.113 1.00 96.94 83 ASP A N 1
ATOM 634 C CA . ASP A 1 83 ? -0.933 5.629 6.446 1.00 96.94 83 ASP A CA 1
ATOM 635 C C . ASP A 1 83 ? 0.454 5.367 5.837 1.00 96.94 83 ASP A C 1
ATOM 637 O O . ASP A 1 83 ? 0.773 5.832 4.740 1.00 96.94 83 ASP A O 1
ATOM 641 N N . GLN A 1 84 ? 1.300 4.605 6.538 1.00 96.75 84 GLN A N 1
ATOM 642 C CA . GLN A 1 84 ? 2.612 4.212 6.029 1.00 96.75 84 GLN A CA 1
ATOM 643 C C . GLN A 1 84 ? 2.496 3.285 4.812 1.00 96.75 84 GLN A C 1
ATOM 645 O O . GLN A 1 84 ? 3.260 3.448 3.856 1.00 96.75 84 GLN A O 1
ATOM 650 N N . LEU A 1 85 ? 1.566 2.325 4.832 1.00 96.50 85 LEU A N 1
ATOM 651 C CA . LEU A 1 85 ? 1.301 1.458 3.683 1.00 96.50 85 LEU A CA 1
ATOM 652 C C . LEU A 1 85 ? 0.823 2.266 2.481 1.00 96.50 85 LEU A C 1
ATOM 654 O O . LEU A 1 85 ? 1.337 2.049 1.385 1.00 96.50 85 LEU A O 1
ATOM 658 N N . GLN A 1 86 ? -0.074 3.233 2.690 1.00 96.69 86 GLN A N 1
ATOM 659 C CA . GLN A 1 86 ? -0.558 4.118 1.630 1.00 96.69 86 GLN A CA 1
ATOM 660 C C . GLN A 1 86 ? 0.595 4.866 0.966 1.00 96.69 86 GLN A C 1
ATOM 662 O O . GLN A 1 86 ? 0.799 4.739 -0.237 1.00 96.69 86 GLN A O 1
ATOM 667 N N . ARG A 1 87 ? 1.441 5.537 1.756 1.00 96.25 87 ARG A N 1
ATOM 668 C CA . ARG A 1 87 ? 2.603 6.267 1.221 1.00 96.25 87 ARG A CA 1
ATOM 669 C C . ARG A 1 87 ? 3.561 5.369 0.446 1.00 96.25 87 ARG A C 1
ATOM 671 O O . ARG A 1 87 ? 4.101 5.783 -0.572 1.00 96.25 87 ARG A O 1
ATOM 678 N N . ARG A 1 88 ? 3.804 4.148 0.931 1.00 95.94 88 ARG A N 1
ATOM 679 C CA . ARG A 1 88 ? 4.677 3.181 0.245 1.00 95.94 88 ARG A CA 1
ATOM 680 C C . ARG A 1 88 ? 4.063 2.666 -1.048 1.00 95.94 88 ARG A C 1
ATOM 682 O O . ARG A 1 88 ? 4.794 2.419 -2.002 1.00 95.94 88 ARG A O 1
ATOM 689 N N . SER A 1 89 ? 2.750 2.483 -1.060 1.00 94.81 89 SER A N 1
ATOM 690 C CA . SER A 1 89 ? 2.009 2.112 -2.255 1.00 94.81 89 SER A CA 1
ATOM 691 C C . SER A 1 89 ? 2.084 3.222 -3.303 1.00 94.81 89 SER A C 1
ATOM 693 O O . SER A 1 89 ? 2.421 2.942 -4.450 1.00 94.81 89 SER A O 1
ATOM 695 N N . ASP A 1 90 ? 1.909 4.478 -2.893 1.00 93.00 90 ASP A N 1
ATOM 696 C CA . ASP A 1 90 ? 2.009 5.641 -3.780 1.00 93.00 90 ASP A CA 1
ATOM 697 C C . ASP A 1 90 ? 3.446 5.855 -4.300 1.00 93.00 90 ASP A C 1
ATOM 699 O O . ASP A 1 90 ? 3.638 6.100 -5.492 1.00 93.00 90 ASP A O 1
ATOM 703 N N . ASP A 1 91 ? 4.470 5.684 -3.449 1.00 92.19 91 ASP A N 1
ATOM 704 C CA . ASP A 1 91 ? 5.891 5.695 -3.854 1.00 92.19 91 ASP A CA 1
ATOM 705 C C . ASP A 1 91 ? 6.162 4.646 -4.938 1.00 92.19 91 ASP A C 1
ATOM 707 O O . ASP A 1 91 ? 6.749 4.944 -5.979 1.00 92.19 91 ASP A O 1
ATOM 711 N N . LEU A 1 92 ? 5.683 3.417 -4.731 1.00 92.12 92 LEU A N 1
ATOM 712 C CA . LEU A 1 92 ? 5.863 2.336 -5.692 1.00 92.12 92 LEU A CA 1
ATOM 713 C C . LEU A 1 92 ? 5.113 2.606 -7.001 1.00 92.12 92 LEU A C 1
ATOM 715 O O . LEU A 1 92 ? 5.660 2.380 -8.078 1.00 92.12 92 LEU A O 1
ATOM 719 N N . HIS A 1 93 ? 3.891 3.127 -6.915 1.00 90.94 93 HIS A N 1
ATOM 720 C CA . HIS A 1 93 ? 3.090 3.479 -8.079 1.00 90.94 93 HIS A CA 1
ATOM 721 C C . HIS A 1 93 ? 3.738 4.604 -8.901 1.00 90.94 93 HIS A C 1
ATOM 723 O O . HIS A 1 93 ? 3.669 4.592 -10.129 1.00 90.94 93 HIS A O 1
ATOM 729 N N . SER A 1 94 ? 4.426 5.550 -8.254 1.00 88.19 94 SER A N 1
ATOM 730 C CA . SER A 1 94 ? 5.162 6.617 -8.946 1.00 88.19 94 SER A CA 1
ATOM 731 C C . SER A 1 94 ? 6.360 6.112 -9.764 1.00 88.19 94 SER A C 1
ATOM 733 O O . SER A 1 94 ? 6.817 6.797 -10.675 1.00 88.19 94 SER A O 1
ATOM 735 N N . CYS A 1 95 ? 6.845 4.896 -9.481 1.00 86.44 95 CYS A N 1
ATOM 736 C CA . CYS A 1 95 ? 7.931 4.260 -10.227 1.00 86.44 95 CYS A CA 1
ATOM 737 C C . CYS A 1 95 ? 7.460 3.590 -11.532 1.00 86.44 95 CYS A C 1
ATOM 739 O O . CYS A 1 95 ? 8.292 3.077 -12.285 1.00 86.44 95 CYS A O 1
ATOM 741 N N . LEU A 1 96 ? 6.148 3.528 -11.792 1.00 80.19 96 LEU A N 1
ATOM 742 C CA . LEU A 1 96 ? 5.604 2.870 -12.976 1.00 80.19 96 LEU A CA 1
ATOM 743 C C . LEU A 1 96 ? 5.620 3.814 -14.198 1.00 80.19 96 LEU A C 1
ATOM 745 O O . LEU A 1 96 ? 5.384 5.013 -14.051 1.00 80.19 96 LEU A O 1
ATOM 749 N N . PRO A 1 97 ? 5.871 3.295 -15.418 1.00 78.00 97 PRO A N 1
ATOM 750 C CA . PRO A 1 97 ? 5.869 4.101 -16.642 1.00 78.00 97 PRO A CA 1
ATOM 751 C C . PRO A 1 97 ? 4.537 4.831 -16.877 1.00 78.00 97 PRO A C 1
ATOM 753 O O . PRO A 1 97 ? 3.495 4.368 -16.419 1.00 78.00 97 PRO A O 1
ATOM 756 N N . GLU A 1 98 ? 4.556 5.913 -17.667 1.00 65.88 98 GLU A N 1
ATOM 757 C CA . GLU A 1 98 ? 3.446 6.864 -17.917 1.00 65.88 98 GLU A CA 1
ATOM 758 C C . GLU A 1 98 ? 2.051 6.250 -18.164 1.00 65.88 98 GLU A C 1
ATOM 760 O O . GLU A 1 98 ? 1.038 6.865 -17.834 1.00 65.88 98 GLU A O 1
ATOM 765 N N . ALA A 1 99 ? 1.965 5.027 -18.696 1.00 56.81 99 ALA A N 1
ATOM 766 C CA . ALA A 1 99 ? 0.697 4.310 -18.847 1.00 56.81 99 ALA A CA 1
ATOM 767 C C . ALA A 1 99 ? -0.013 4.054 -17.502 1.00 56.81 99 ALA A C 1
ATOM 769 O O . ALA A 1 99 ? -1.238 4.113 -17.429 1.00 56.81 99 ALA A O 1
ATOM 770 N N . SER A 1 100 ? 0.755 3.814 -16.438 1.00 58.25 100 SER A N 1
ATOM 771 C CA . SER A 1 100 ? 0.253 3.618 -15.080 1.00 58.25 100 SER A CA 1
ATOM 772 C C . SER A 1 100 ? -0.008 4.934 -14.355 1.00 58.25 100 SER A C 1
ATOM 774 O O . SER A 1 100 ? -0.897 4.970 -13.519 1.00 58.25 100 SER A O 1
ATOM 776 N N . ALA A 1 101 ? 0.712 6.019 -14.664 1.00 60.75 101 ALA A N 1
ATOM 777 C CA . ALA A 1 101 ? 0.588 7.302 -13.956 1.00 60.75 101 ALA A CA 1
ATOM 778 C C . ALA A 1 101 ? -0.801 7.959 -14.097 1.00 60.75 101 ALA A C 1
ATOM 780 O O . ALA A 1 101 ? -1.193 8.769 -13.263 1.00 60.75 101 ALA A O 1
ATOM 781 N N . ASN A 1 102 ? -1.552 7.592 -15.140 1.00 71.81 102 ASN A N 1
ATOM 782 C CA . ASN A 1 102 ? -2.913 8.077 -15.381 1.00 71.81 102 ASN A CA 1
ATOM 783 C C . ASN A 1 102 ? -3.998 7.229 -14.696 1.00 71.81 102 ASN A C 1
ATOM 785 O O . ASN A 1 102 ? -5.182 7.550 -14.805 1.00 71.81 102 ASN A O 1
ATOM 789 N N . GLN A 1 103 ? -3.619 6.135 -14.031 1.00 80.44 103 GLN A N 1
ATOM 790 C CA . GLN A 1 103 ? -4.540 5.279 -13.293 1.00 80.44 103 GLN A CA 1
ATOM 791 C C . GLN A 1 103 ? -4.434 5.561 -11.790 1.00 80.44 103 GLN A C 1
ATOM 793 O O . GLN A 1 103 ? -3.346 5.861 -11.297 1.00 80.44 103 GLN A O 1
ATOM 798 N N . PRO A 1 104 ? -5.556 5.505 -11.053 1.00 84.75 104 PRO A N 1
ATOM 799 C CA . PRO A 1 104 ? -5.518 5.601 -9.604 1.00 84.75 104 PRO A CA 1
ATOM 800 C C . PRO A 1 104 ? -4.837 4.365 -9.011 1.00 84.75 104 PRO A C 1
ATOM 802 O O . PRO A 1 104 ? -4.966 3.255 -9.527 1.00 84.75 104 PRO A O 1
ATOM 805 N N . ASN A 1 105 ? -4.157 4.562 -7.885 1.00 88.31 105 ASN A N 1
ATOM 806 C CA . ASN A 1 105 ? -3.554 3.475 -7.136 1.00 88.31 105 ASN A CA 1
ATOM 807 C C . ASN A 1 105 ? -4.627 2.671 -6.388 1.00 88.31 105 ASN A C 1
ATOM 809 O O . ASN A 1 105 ? -5.161 3.150 -5.392 1.00 88.31 105 ASN A O 1
ATOM 813 N N . THR A 1 106 ? -4.906 1.449 -6.844 1.00 90.19 106 THR A N 1
ATOM 814 C CA . THR A 1 106 ? -5.950 0.575 -6.274 1.00 90.19 106 THR A CA 1
ATOM 815 C C . THR A 1 106 ? -5.406 -0.502 -5.330 1.00 90.19 106 THR A C 1
ATOM 817 O O . THR A 1 106 ? -6.124 -1.425 -4.942 1.00 90.19 106 THR A O 1
ATOM 820 N N . MET A 1 107 ? -4.112 -0.470 -4.989 1.00 90.19 107 MET A N 1
ATOM 821 C CA . MET A 1 107 ? -3.455 -1.573 -4.271 1.00 90.19 107 MET A CA 1
ATOM 822 C C . MET A 1 107 ? -3.998 -1.776 -2.845 1.00 90.19 107 MET A C 1
ATOM 824 O O . MET A 1 107 ? -3.940 -2.887 -2.319 1.00 90.19 107 MET A O 1
ATOM 828 N N . LEU A 1 108 ? -4.529 -0.719 -2.222 1.00 95.88 108 LEU A N 1
ATOM 829 C CA . LEU A 1 108 ? -5.058 -0.743 -0.854 1.00 95.88 108 LEU A CA 1
ATOM 830 C C . LEU A 1 108 ? -6.585 -0.667 -0.764 1.00 95.88 108 LEU A C 1
ATOM 832 O O . LEU A 1 108 ? -7.104 -0.705 0.350 1.00 95.88 108 LEU A O 1
ATOM 836 N N . ASP A 1 109 ? -7.310 -0.632 -1.883 1.00 95.06 109 ASP A N 1
ATOM 837 C CA . ASP A 1 109 ? -8.772 -0.454 -1.896 1.00 95.06 109 ASP A CA 1
ATOM 838 C C . ASP A 1 109 ? -9.481 -1.490 -1.016 1.00 95.06 109 ASP A C 1
ATOM 840 O O . ASP A 1 109 ? -10.299 -1.148 -0.168 1.00 95.06 109 ASP A O 1
ATOM 844 N N . LYS A 1 110 ? -9.075 -2.763 -1.113 1.00 95.88 110 LYS A N 1
ATOM 845 C CA . LYS A 1 110 ?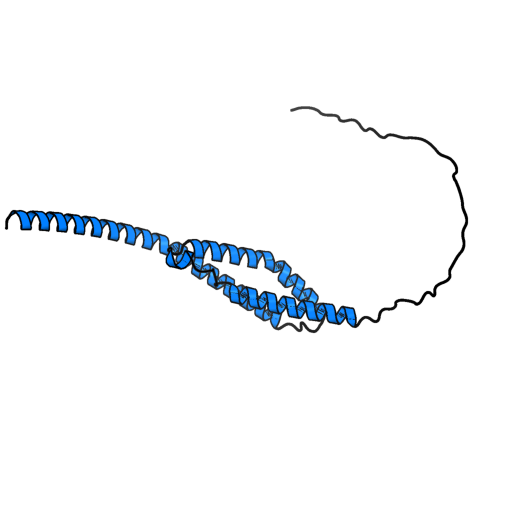 -9.622 -3.850 -0.284 1.00 95.88 110 LYS A CA 1
ATOM 846 C C . LYS A 1 110 ? -9.421 -3.604 1.219 1.00 95.88 110 LYS A C 1
ATOM 848 O O . LYS A 1 110 ? -10.304 -3.908 2.019 1.00 95.88 110 LYS A O 1
ATOM 853 N N . ILE A 1 111 ? -8.257 -3.083 1.610 1.00 97.12 111 ILE A N 1
ATOM 854 C CA . ILE A 1 111 ? -7.945 -2.763 3.010 1.00 97.12 111 ILE A CA 1
ATOM 855 C C . ILE A 1 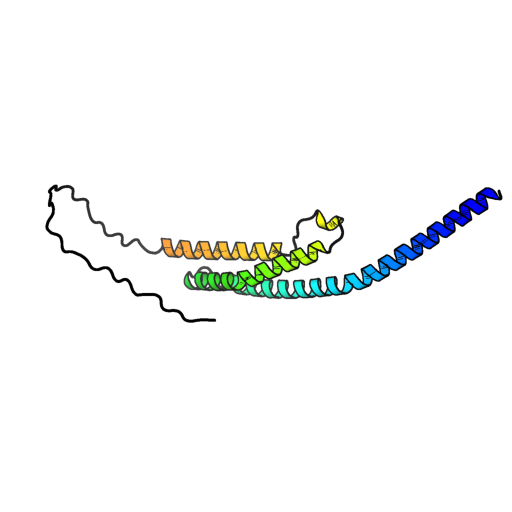111 ? -8.806 -1.589 3.476 1.00 97.12 111 ILE A C 1
ATOM 857 O O . ILE A 1 111 ? -9.402 -1.658 4.549 1.00 97.12 111 ILE A O 1
ATOM 861 N N . GLN A 1 112 ? -8.912 -0.541 2.658 1.00 96.75 112 GLN A N 1
ATOM 862 C CA . GLN A 1 112 ? -9.735 0.633 2.951 1.00 96.75 112 GLN A CA 1
ATOM 863 C C . GLN A 1 112 ? -11.217 0.261 3.091 1.00 96.75 112 GLN A C 1
ATOM 865 O O . GLN A 1 112 ? -11.887 0.724 4.015 1.00 96.75 112 GLN A O 1
ATOM 870 N N . ASP A 1 113 ? -11.713 -0.627 2.231 1.00 97.12 113 ASP A N 1
ATOM 871 C CA . ASP A 1 113 ? -13.072 -1.157 2.300 1.00 97.12 113 ASP A CA 1
ATOM 872 C C . ASP A 1 113 ? -13.319 -1.916 3.609 1.00 97.12 113 ASP A C 1
ATOM 874 O O . ASP A 1 113 ? -14.296 -1.643 4.304 1.00 97.12 113 ASP A O 1
ATOM 878 N N . LYS A 1 114 ? -12.398 -2.803 4.009 1.00 97.25 114 LYS A N 1
ATOM 879 C CA . LYS A 1 114 ? -12.499 -3.537 5.282 1.00 97.25 114 LYS A CA 1
ATOM 880 C C . LYS A 1 114 ? -12.475 -2.618 6.503 1.00 97.25 114 LYS A C 1
ATOM 882 O O . LYS A 1 114 ? -13.235 -2.846 7.445 1.00 97.25 114 LYS A O 1
ATOM 887 N N . VAL A 1 115 ? -11.608 -1.603 6.509 1.00 97.44 115 VAL A N 1
ATOM 888 C CA . VAL A 1 115 ? -11.546 -0.615 7.599 1.00 97.44 115 VAL A CA 1
ATOM 889 C C . VAL A 1 115 ? -12.871 0.132 7.701 1.00 97.44 115 VAL A C 1
ATOM 891 O O . VAL A 1 115 ? -13.450 0.189 8.783 1.00 97.44 115 VAL A O 1
ATOM 894 N N . ARG A 1 116 ? -13.403 0.614 6.574 1.00 97.56 116 ARG A N 1
ATOM 895 C CA . ARG A 1 116 ? -14.693 1.311 6.529 1.00 97.56 116 ARG A CA 1
ATOM 896 C C . ARG A 1 116 ? -15.839 0.436 7.047 1.00 97.56 116 ARG A C 1
ATOM 898 O O . ARG A 1 116 ? -16.631 0.889 7.872 1.00 97.56 116 ARG A O 1
ATOM 905 N N . ASP A 1 117 ? -15.898 -0.824 6.622 1.00 97.12 117 ASP A N 1
ATOM 906 C CA . ASP A 1 117 ? -16.914 -1.779 7.077 1.00 97.12 117 ASP A CA 1
ATOM 907 C C . ASP A 1 117 ? -16.820 -2.049 8.591 1.00 97.12 117 ASP A C 1
ATOM 909 O O . ASP A 1 117 ? -17.836 -2.185 9.283 1.00 97.12 117 ASP A O 1
ATOM 913 N N . LEU A 1 118 ? -15.599 -2.140 9.130 1.00 96.62 118 LEU A N 1
ATOM 914 C CA . LEU A 1 118 ? -15.354 -2.282 10.566 1.00 96.62 118 LEU A CA 1
ATOM 915 C C . LEU A 1 118 ? -15.813 -1.047 11.343 1.00 96.62 118 LEU A C 1
ATOM 917 O O . LEU A 1 118 ? -16.533 -1.182 12.335 1.00 96.62 118 LEU A O 1
ATOM 921 N N . GLU A 1 119 ? -15.428 0.145 10.891 1.00 97.00 119 GLU A N 1
ATOM 922 C CA . GLU A 1 119 ? -15.811 1.419 11.503 1.00 97.00 119 GLU A CA 1
ATOM 923 C C . GLU A 1 119 ? -17.332 1.604 11.527 1.00 97.00 119 GLU A C 1
ATOM 925 O O . GLU A 1 119 ? -17.894 2.025 12.544 1.00 97.00 119 GLU A O 1
ATOM 930 N N . GLU A 1 120 ? -18.025 1.223 10.450 1.00 96.56 120 GLU A N 1
ATOM 931 C CA . GLU A 1 120 ? -19.484 1.271 10.387 1.00 96.56 120 GLU A CA 1
ATOM 932 C C . GLU A 1 120 ? -20.125 0.341 11.428 1.00 96.56 120 GLU A C 1
ATOM 934 O O . GLU A 1 120 ? -20.993 0.773 12.202 1.00 96.56 120 GLU A O 1
ATOM 939 N N . LYS A 1 121 ? -19.675 -0.920 11.500 1.00 95.69 121 LYS A N 1
ATOM 940 C CA . LYS A 1 121 ? -20.180 -1.914 12.466 1.00 95.69 121 LYS A CA 1
ATOM 941 C C . LYS A 1 121 ? -19.946 -1.473 13.910 1.00 95.69 121 LYS A C 1
ATOM 943 O O . LYS A 1 121 ? -20.866 -1.545 14.732 1.00 95.69 121 LYS A O 1
ATOM 948 N N . ILE A 1 122 ? -18.745 -0.977 14.206 1.00 95.81 122 ILE A N 1
ATOM 949 C CA . ILE A 1 122 ? -18.370 -0.431 15.516 1.00 95.81 122 ILE A CA 1
ATOM 950 C C . ILE A 1 122 ? -19.273 0.754 15.866 1.00 95.81 122 ILE A C 1
ATOM 952 O O . ILE A 1 122 ? -19.908 0.762 16.924 1.00 95.81 122 ILE A O 1
ATOM 956 N N . GLY A 1 123 ? -19.406 1.723 14.957 1.00 94.25 123 GLY A N 1
ATOM 957 C CA . GLY A 1 123 ? -20.235 2.906 15.163 1.00 94.25 123 GLY A CA 1
ATOM 958 C C . GLY A 1 123 ? -21.704 2.554 15.409 1.00 94.25 123 GLY A C 1
ATOM 959 O O . GLY A 1 123 ? -22.337 3.116 16.305 1.00 94.25 123 GLY A O 1
ATOM 960 N N . ALA A 1 124 ? -22.251 1.590 14.667 1.00 93.81 124 ALA A N 1
ATOM 961 C CA . ALA A 1 124 ? -23.618 1.112 14.861 1.00 93.81 124 ALA A CA 1
ATOM 962 C C . ALA A 1 124 ? -23.822 0.426 16.224 1.00 93.81 124 ALA A C 1
ATOM 964 O O . ALA A 1 124 ? -24.896 0.533 16.818 1.00 93.81 124 ALA A O 1
ATOM 965 N N . SER A 1 125 ? -22.817 -0.288 16.731 1.00 92.56 125 SER A N 1
ATOM 966 C CA . SER A 1 125 ? -22.860 -0.927 18.052 1.00 92.56 125 SER A CA 1
ATOM 967 C C . SER A 1 125 ? -22.833 0.093 19.190 1.00 92.56 125 SER A C 1
ATOM 969 O O . SER A 1 125 ? -23.707 0.094 20.063 1.00 92.56 125 SER A O 1
ATOM 971 N N . ILE A 1 126 ? -21.898 1.044 19.122 1.00 90.94 126 ILE A N 1
ATOM 972 C CA . ILE A 1 126 ? -21.742 2.097 20.129 1.00 90.94 126 ILE A CA 1
ATOM 973 C C . ILE A 1 126 ? -23.007 2.960 20.208 1.00 90.94 126 ILE A C 1
ATOM 975 O O . ILE A 1 126 ? -23.525 3.182 21.304 1.00 90.94 126 ILE A O 1
ATOM 979 N N . ARG A 1 127 ? -23.576 3.372 19.065 1.00 91.31 127 ARG A N 1
ATOM 980 C CA . ARG A 1 127 ? -24.829 4.151 19.034 1.00 91.31 127 ARG A CA 1
ATOM 981 C C . ARG A 1 127 ? -26.012 3.389 19.639 1.00 91.31 127 ARG A C 1
ATOM 983 O O . ARG A 1 127 ? -26.707 3.932 20.494 1.00 91.31 127 ARG A O 1
ATOM 990 N N . ARG A 1 128 ? -26.189 2.107 19.290 1.00 87.94 128 ARG A N 1
ATOM 991 C CA . ARG A 1 128 ? -27.252 1.255 19.865 1.00 87.94 128 ARG A CA 1
ATOM 992 C C . ARG A 1 128 ? -27.130 1.095 21.381 1.00 87.94 128 ARG A C 1
ATOM 994 O O . ARG A 1 128 ? -28.145 0.951 22.059 1.00 87.94 128 ARG A O 1
ATOM 1001 N N . SER A 1 129 ? -25.914 1.109 21.924 1.00 83.12 129 SER A N 1
ATOM 1002 C CA . SER A 1 129 ? -25.699 1.058 23.376 1.00 83.12 129 SER A CA 1
ATOM 1003 C C . SER A 1 129 ? -26.126 2.346 24.085 1.00 83.12 129 SER A C 1
ATOM 1005 O O . SER A 1 129 ? -26.727 2.279 25.155 1.00 83.12 129 SER A O 1
ATOM 1007 N N . ALA A 1 130 ? -25.904 3.504 23.455 1.00 77.69 130 ALA A N 1
ATOM 1008 C CA . ALA A 1 130 ? -26.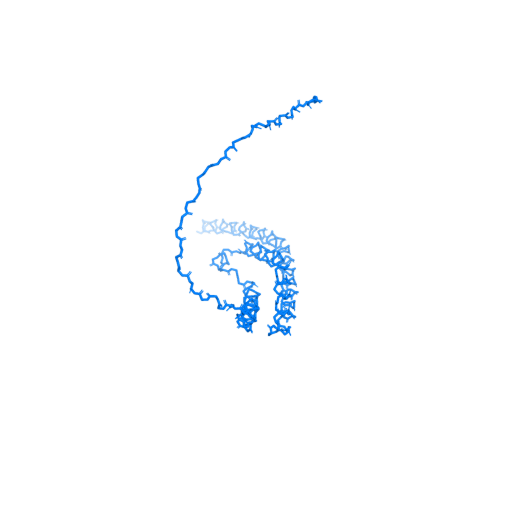288 4.809 23.988 1.00 77.69 130 ALA A CA 1
ATOM 1009 C C . ALA A 1 130 ? -27.813 5.030 23.964 1.00 77.69 130 ALA A C 1
ATOM 1011 O O . ALA A 1 130 ? -28.370 5.663 24.859 1.00 77.69 130 ALA A O 1
ATOM 1012 N N . GLU A 1 131 ? -28.511 4.469 22.976 1.00 72.38 131 GLU A N 1
ATOM 1013 C CA . GLU A 1 131 ? -29.978 4.534 22.881 1.00 72.38 131 GLU A CA 1
ATOM 1014 C C . GLU A 1 131 ? -30.687 3.617 23.893 1.00 72.38 131 GLU A C 1
ATOM 1016 O O . GLU A 1 131 ? -31.803 3.905 24.322 1.00 72.38 131 GLU A O 1
ATOM 1021 N N . LYS A 1 132 ? -30.039 2.521 24.310 1.00 61.31 132 LYS A N 1
ATOM 1022 C CA . LYS A 1 132 ? -30.591 1.562 25.282 1.00 61.31 132 LYS A CA 1
ATOM 1023 C C . LYS A 1 132 ? -30.425 1.984 26.741 1.00 61.31 132 LYS A C 1
ATOM 1025 O O . LYS A 1 132 ? -31.046 1.369 27.606 1.00 61.31 132 LYS A O 1
ATOM 1030 N N . SER A 1 133 ? -29.635 3.014 27.045 1.00 51.62 133 SER A N 1
ATOM 1031 C CA . SER A 1 133 ? -29.664 3.637 28.371 1.00 51.62 133 SER A CA 1
ATOM 1032 C C . SER A 1 133 ? -30.938 4.481 28.511 1.00 51.62 133 SER A C 1
ATOM 1034 O O . SER A 1 133 ? -31.042 5.517 27.851 1.00 51.62 133 SER A O 1
ATOM 1036 N N . PRO A 1 134 ? -31.921 4.096 29.355 1.00 46.94 134 PRO A N 1
ATOM 1037 C CA . PRO A 1 134 ? -33.091 4.925 29.572 1.00 46.94 134 PRO A CA 1
ATOM 1038 C C . PRO A 1 134 ? -32.625 6.231 30.203 1.00 46.94 134 PRO A C 1
ATOM 1040 O O . PRO A 1 134 ? -31.992 6.253 31.261 1.00 46.94 134 PRO A O 1
ATOM 1043 N N . SER A 1 135 ? -32.941 7.325 29.520 1.00 44.78 135 SER A N 1
ATOM 1044 C CA . SER A 1 135 ? -32.775 8.674 30.024 1.00 44.78 135 SER A CA 1
ATOM 1045 C C . SER A 1 135 ? -33.449 8.770 31.394 1.00 44.78 135 SER A C 1
ATOM 1047 O O . SER A 1 135 ? -34.667 8.892 31.501 1.00 44.78 135 SER A O 1
ATOM 1049 N N . LYS A 1 136 ? -32.663 8.738 32.473 1.00 43.22 136 LYS A N 1
ATOM 1050 C CA . LYS A 1 136 ? -33.094 9.191 33.798 1.00 43.22 136 LYS A CA 1
ATOM 1051 C C . LYS A 1 136 ? -33.071 10.723 33.788 1.00 43.22 136 LYS A C 1
ATOM 1053 O O . LYS A 1 136 ? -32.359 11.357 34.556 1.00 43.22 136 LYS A O 1
ATOM 1058 N N . AR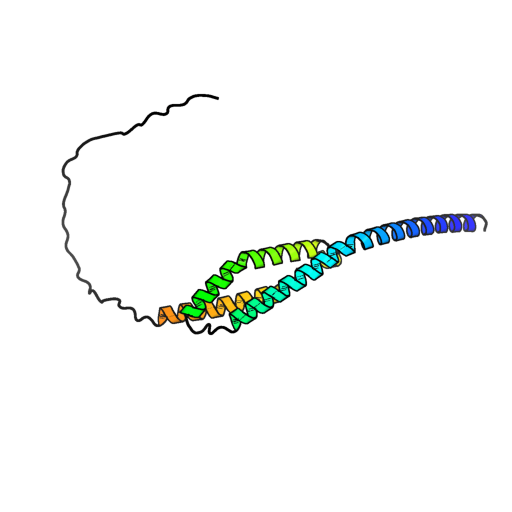G A 1 137 ? -33.807 11.330 32.853 1.00 40.81 137 ARG A N 1
ATOM 1059 C CA . ARG A 1 137 ? -34.060 12.768 32.831 1.00 40.81 137 ARG A CA 1
ATOM 1060 C C . ARG A 1 137 ? -35.248 12.988 33.754 1.00 40.81 137 ARG A C 1
ATOM 1062 O O . ARG A 1 137 ? -36.399 12.856 33.354 1.00 40.81 137 ARG A O 1
ATOM 1069 N N . MET A 1 138 ? -34.927 13.213 35.026 1.00 42.69 138 MET A N 1
ATOM 1070 C CA . MET A 1 138 ? -35.878 13.665 36.032 1.00 42.69 138 MET A CA 1
ATOM 1071 C C . MET A 1 138 ? -36.683 14.833 35.464 1.00 42.69 138 MET A C 1
ATOM 1073 O O . MET A 1 138 ? -36.131 15.858 35.071 1.00 42.69 138 MET A O 1
ATOM 1077 N N . SER A 1 139 ? -37.995 14.645 35.435 1.00 42.25 139 SER A N 1
ATOM 1078 C CA . SER A 1 139 ? -38.980 15.707 35.381 1.00 42.25 139 SER A CA 1
ATOM 1079 C C . SER A 1 139 ? -38.756 16.646 36.569 1.00 42.25 139 SER A C 1
ATOM 1081 O O . SER A 1 139 ? -39.111 16.304 37.697 1.00 42.25 139 SER A O 1
ATOM 1083 N N . LEU A 1 140 ? -38.177 17.822 36.335 1.00 41.44 140 LEU A N 1
ATOM 1084 C CA . LEU A 1 140 ? -38.519 18.991 37.135 1.00 41.44 140 LEU A CA 1
ATOM 1085 C C . LEU A 1 140 ? -39.414 19.874 36.276 1.00 41.44 140 LEU A C 1
ATOM 1087 O O . LEU A 1 140 ? -38.986 20.503 35.313 1.00 41.44 140 LEU A O 1
ATOM 1091 N N . THR A 1 141 ? -40.687 19.802 36.634 1.00 34.69 141 THR A N 1
ATOM 1092 C CA . THR A 1 141 ? -41.765 20.723 36.311 1.00 34.69 141 THR A CA 1
ATOM 1093 C C . THR A 1 141 ? -41.319 22.179 36.355 1.00 34.69 141 THR A C 1
ATOM 1095 O O . THR A 1 141 ? -40.660 22.615 37.298 1.00 34.69 141 THR A O 1
ATOM 1098 N N . GLU A 1 142 ? -41.763 22.916 35.342 1.00 38.72 142 GLU A N 1
ATOM 1099 C CA . GLU A 1 142 ? -41.867 24.367 35.322 1.00 38.72 142 GLU A CA 1
ATOM 1100 C C . GLU A 1 142 ? -42.448 24.890 36.642 1.00 38.72 142 GLU A C 1
ATOM 1102 O O . GLU A 1 142 ? -43.579 24.561 37.000 1.00 38.72 142 GLU A O 1
ATOM 1107 N N . GLN A 1 143 ? -41.719 25.772 37.325 1.00 34.59 143 GLN A N 1
ATOM 1108 C CA . GLN A 1 143 ? -42.356 26.871 38.038 1.00 34.59 143 GLN A CA 1
ATOM 1109 C C . GLN A 1 143 ? -41.658 28.185 37.696 1.00 34.59 143 GLN A C 1
ATOM 1111 O O . GLN A 1 143 ? -40.447 28.360 37.793 1.00 34.59 143 GLN A O 1
ATOM 1116 N N . LYS A 1 144 ? -42.528 29.055 37.211 1.00 39.28 144 LYS A N 1
ATOM 1117 C CA . LYS A 1 144 ? -42.396 30.412 36.723 1.00 39.28 144 LYS A CA 1
ATOM 1118 C C . LYS A 1 144 ? -42.234 31.400 37.889 1.00 39.28 144 LYS A C 1
ATOM 1120 O O . LYS A 1 144 ? -42.824 31.188 38.940 1.00 39.28 144 LYS A O 1
ATOM 1125 N N . GLU A 1 145 ? -41.512 32.487 37.601 1.00 40.88 145 GLU A N 1
ATOM 1126 C CA . GLU A 1 145 ? -41.468 33.791 38.293 1.00 40.88 145 GLU A CA 1
ATOM 1127 C C . GLU A 1 145 ? -40.985 33.846 39.753 1.00 40.88 145 GLU A C 1
ATOM 1129 O O . GLU A 1 145 ? -41.654 33.387 40.673 1.00 40.88 145 GLU A O 1
ATOM 1134 N N . SER A 1 146 ? -39.903 34.598 39.985 1.00 41.88 146 SER A N 1
ATOM 1135 C CA . SER A 1 146 ? -39.990 35.867 40.727 1.00 41.88 146 SER A CA 1
ATOM 1136 C C . SER A 1 146 ? -38.725 36.709 40.551 1.00 41.88 146 SER A C 1
ATOM 1138 O O . SER A 1 146 ? -37.599 36.232 40.666 1.00 41.88 146 SER A O 1
ATOM 1140 N N . ASP A 1 147 ? -38.990 37.972 40.249 1.00 43.94 147 ASP A N 1
ATOM 1141 C CA . ASP A 1 147 ? -38.112 39.132 40.182 1.00 43.94 147 ASP A CA 1
ATOM 1142 C C . ASP A 1 147 ? -37.419 39.435 41.530 1.00 43.94 147 ASP A C 1
ATOM 1144 O O . ASP A 1 147 ? -37.973 39.113 42.582 1.00 43.94 147 ASP A O 1
ATOM 1148 N N . ALA A 1 148 ? -36.271 40.128 41.465 1.00 44.72 148 ALA A N 1
ATOM 1149 C CA . ALA A 1 148 ? -35.775 41.160 42.401 1.00 44.72 148 ALA A CA 1
ATOM 1150 C C . ALA A 1 148 ? -34.273 41.084 42.791 1.00 44.72 148 ALA A C 1
ATOM 1152 O O . ALA A 1 148 ? -33.849 40.315 43.646 1.00 44.72 148 ALA A O 1
ATOM 1153 N N . ILE A 1 149 ? -33.505 41.992 42.173 1.00 49.62 149 ILE A N 1
ATOM 1154 C CA . ILE A 1 149 ? -32.479 42.913 42.716 1.00 49.62 149 ILE A CA 1
ATOM 1155 C C . ILE A 1 149 ? -31.609 42.473 43.916 1.00 49.62 149 ILE A C 1
ATOM 1157 O O . ILE A 1 149 ? -32.080 42.347 45.043 1.00 49.62 149 ILE A O 1
ATOM 1161 N N . SER A 1 150 ? -30.283 42.510 43.729 1.00 54.38 150 SER A N 1
ATOM 1162 C CA . SER A 1 150 ? -29.366 43.116 44.709 1.00 54.38 150 SER A CA 1
ATOM 1163 C C . SER A 1 150 ? -28.092 43.637 44.043 1.00 54.38 150 SER A C 1
ATOM 1165 O O . SER A 1 150 ? -27.439 42.967 43.247 1.00 54.38 150 SER A O 1
ATOM 1167 N N . ILE A 1 151 ? -27.797 44.886 44.377 1.00 51.72 151 ILE A N 1
ATOM 1168 C CA . ILE A 1 151 ? -26.740 45.768 43.890 1.00 51.72 151 ILE A CA 1
ATOM 1169 C C . ILE A 1 151 ? -25.616 45.828 44.934 1.00 51.72 151 ILE A C 1
ATOM 1171 O O . ILE A 1 151 ? -25.901 45.953 46.118 1.00 51.72 151 ILE A O 1
ATOM 1175 N N . ALA A 1 152 ? -24.377 45.756 44.434 1.00 49.56 152 ALA A N 1
ATOM 1176 C CA . ALA A 1 152 ? -23.084 46.235 44.952 1.00 49.56 152 ALA A CA 1
ATOM 1177 C C . ALA A 1 152 ? -22.769 46.185 46.464 1.00 49.56 152 ALA A C 1
ATOM 1179 O O . ALA A 1 152 ? -23.448 46.816 47.264 1.00 49.56 152 ALA A O 1
ATOM 1180 N N . SER A 1 153 ? -21.588 45.653 46.827 1.00 46.12 153 SER A N 1
ATOM 1181 C CA . SER A 1 153 ? -20.797 46.252 47.916 1.00 46.12 153 SER A CA 1
ATOM 1182 C C . SER A 1 153 ? -19.324 45.811 47.960 1.00 46.12 153 SER A C 1
ATOM 1184 O O . SER A 1 153 ? -19.017 44.646 48.180 1.00 46.12 153 SER A O 1
ATOM 1186 N N . THR A 1 154 ? -18.462 46.829 47.866 1.00 51.38 154 THR A N 1
ATOM 1187 C CA . THR A 1 154 ? -17.160 47.007 48.538 1.00 51.38 154 THR A CA 1
ATOM 1188 C C . THR A 1 154 ? -15.934 46.235 48.039 1.00 51.38 154 THR A C 1
ATOM 1190 O O . THR A 1 154 ? -15.831 45.016 48.104 1.00 51.38 154 THR A O 1
ATOM 1193 N N . GLY A 1 155 ? -14.961 47.026 47.575 1.00 41.47 155 GLY A N 1
ATOM 1194 C CA . GLY A 1 155 ? -13.658 46.588 47.107 1.00 41.47 155 GLY A CA 1
ATOM 1195 C C . GLY A 1 155 ? -12.600 46.386 48.189 1.00 41.47 155 GLY A C 1
ATOM 1196 O O . GLY A 1 155 ? -12.766 46.717 49.359 1.00 41.47 155 GLY A O 1
ATOM 1197 N N . GLY A 1 156 ? -11.468 45.874 47.726 1.00 45.03 156 GLY A N 1
ATOM 1198 C CA . GLY A 1 156 ? -10.214 45.718 48.446 1.00 45.03 156 GLY A CA 1
ATOM 1199 C C . GLY A 1 156 ? -9.123 45.438 47.417 1.00 45.03 156 GLY A C 1
ATOM 1200 O O . GLY A 1 156 ? -9.375 44.810 46.398 1.00 45.03 156 GLY A O 1
ATOM 1201 N N . GLN A 1 157 ? -7.962 46.029 47.632 1.00 47.94 157 GLN A N 1
ATOM 1202 C CA . GLN A 1 157 ? -6.985 46.432 46.627 1.00 47.94 157 GLN A CA 1
ATOM 1203 C C . GLN A 1 157 ? -5.914 45.357 46.398 1.00 47.94 157 GLN A C 1
ATOM 1205 O O . GLN A 1 157 ? -5.723 44.516 47.265 1.00 47.94 157 GLN A O 1
ATOM 1210 N N . SER A 1 158 ? -5.206 45.486 45.266 1.00 47.69 158 SER A N 1
ATOM 1211 C CA . SER A 1 158 ? -3.787 45.167 45.019 1.00 47.69 158 SER A CA 1
ATOM 1212 C C . SER A 1 158 ? -3.180 43.877 45.585 1.00 47.69 158 SER A C 1
ATOM 1214 O O . SER A 1 158 ? -3.192 43.636 46.780 1.00 47.69 158 SER A O 1
ATOM 1216 N N . LEU A 1 159 ? -2.429 43.163 44.743 1.00 51.44 159 LEU A N 1
ATOM 1217 C CA . LEU A 1 159 ? -0.960 43.190 44.789 1.00 51.44 159 LEU A CA 1
ATOM 1218 C C . LEU A 1 159 ? -0.401 42.516 43.526 1.00 51.44 159 LEU A C 1
ATOM 1220 O O . LEU A 1 159 ? -0.690 41.360 43.227 1.00 51.44 159 LEU A O 1
ATOM 1224 N N . ALA A 1 160 ? 0.388 43.290 42.783 1.00 54.19 160 ALA A N 1
ATOM 1225 C CA . ALA A 1 160 ? 1.248 42.824 41.711 1.00 54.19 160 ALA A CA 1
ATOM 1226 C C . ALA A 1 160 ? 2.367 41.946 42.291 1.00 54.19 160 ALA A C 1
ATOM 1228 O O . ALA A 1 160 ? 2.963 42.297 43.309 1.00 54.19 160 ALA A O 1
ATOM 1229 N N . LEU A 1 161 ? 2.673 40.835 41.625 1.00 50.78 161 LEU A N 1
ATOM 1230 C CA . LEU A 1 161 ? 3.904 40.080 41.842 1.00 50.78 161 LEU A CA 1
ATOM 1231 C C . LEU A 1 161 ? 4.675 40.045 40.526 1.00 50.78 161 LEU A C 1
ATOM 1233 O O . LEU A 1 161 ? 4.465 39.202 39.659 1.00 50.78 161 LEU A O 1
ATOM 1237 N N . GLU A 1 162 ? 5.541 41.040 40.403 1.00 53.69 162 GLU A N 1
ATOM 1238 C CA . GLU A 1 162 ? 6.672 41.089 39.494 1.00 53.69 162 GLU A CA 1
ATOM 1239 C C . GLU A 1 162 ? 7.809 40.292 40.154 1.00 53.69 162 GLU A C 1
ATOM 1241 O O . GLU A 1 162 ? 8.187 40.575 41.291 1.00 53.69 162 GLU A O 1
ATOM 1246 N N . VAL A 1 163 ? 8.342 39.268 39.480 1.00 58.38 163 VAL A N 1
ATOM 1247 C CA . VAL A 1 163 ? 9.597 38.617 39.888 1.00 58.38 163 VAL A CA 1
ATOM 1248 C C . VAL A 1 163 ? 10.547 38.603 38.697 1.00 58.38 163 VAL A C 1
ATOM 1250 O O . VAL A 1 163 ? 10.527 37.721 37.846 1.00 58.38 163 VAL A O 1
ATOM 1253 N N . GLN A 1 164 ? 11.316 39.688 38.657 1.00 55.66 164 GLN A N 1
ATOM 1254 C CA . GLN A 1 164 ? 12.716 39.845 38.269 1.00 55.66 164 GLN A CA 1
ATOM 1255 C C . GLN A 1 164 ? 13.395 38.694 37.495 1.00 55.66 164 GLN A C 1
ATOM 1257 O O . GLN A 1 164 ? 13.668 37.613 38.015 1.00 55.66 164 GLN A O 1
ATOM 1262 N N . VAL A 1 165 ? 13.817 39.038 36.279 1.00 48.34 165 VAL A N 1
ATOM 1263 C CA . VAL A 1 165 ? 14.835 38.361 35.467 1.00 48.34 165 VAL A CA 1
ATOM 1264 C C . VAL A 1 165 ? 16.217 38.520 36.115 1.00 48.34 165 VAL A C 1
ATOM 1266 O O . VAL A 1 165 ? 16.585 39.630 36.502 1.00 48.34 165 VAL A O 1
ATOM 1269 N N . CYS A 1 166 ? 17.025 37.456 36.152 1.00 48.62 166 CYS A N 1
ATOM 1270 C CA . CYS A 1 166 ? 18.473 37.568 36.344 1.00 48.62 166 CYS A CA 1
ATOM 1271 C C . CYS A 1 166 ? 19.216 36.572 35.433 1.00 48.62 166 CYS A C 1
ATOM 1273 O O . CYS A 1 166 ? 19.132 35.360 35.621 1.00 48.62 166 CYS A O 1
ATOM 1275 N N . PHE A 1 167 ? 19.910 37.111 34.426 1.00 44.03 167 PHE A N 1
ATOM 1276 C CA . PHE A 1 167 ? 20.963 36.447 33.643 1.00 44.03 167 PHE A CA 1
ATOM 1277 C C . PHE A 1 167 ? 22.239 36.287 34.498 1.00 44.03 167 PHE A C 1
ATOM 1279 O O . PHE A 1 167 ? 22.407 37.028 35.470 1.00 44.03 167 PHE A O 1
ATOM 1286 N N . PRO A 1 168 ? 23.175 35.386 34.135 1.00 61.34 168 PRO A N 1
ATOM 1287 C CA . PRO A 1 168 ? 24.322 35.856 33.343 1.00 61.34 168 PRO A CA 1
ATOM 1288 C C . PRO A 1 168 ? 24.844 34.885 32.257 1.00 61.34 168 PRO A C 1
ATOM 1290 O O . PRO A 1 168 ? 24.955 33.685 32.475 1.00 61.34 168 PRO A O 1
ATOM 1293 N N . TYR A 1 169 ? 25.229 35.498 31.129 1.00 44.38 169 TYR A N 1
ATOM 1294 C CA . TYR A 1 169 ? 26.384 35.239 30.248 1.00 44.38 169 TYR A CA 1
ATOM 1295 C C . TYR A 1 169 ? 26.715 33.809 29.773 1.00 44.38 169 TYR A C 1
ATOM 1297 O O . TYR A 1 169 ? 27.271 33.014 30.527 1.00 44.38 169 TYR A O 1
ATOM 1305 N N . PHE A 1 170 ? 26.559 33.574 28.463 1.00 45.75 170 PHE A N 1
ATOM 1306 C CA . PHE A 1 170 ? 27.676 33.502 27.501 1.00 45.75 170 PHE A CA 1
ATOM 1307 C C . PHE A 1 170 ? 27.192 33.851 26.088 1.00 45.75 170 PHE A C 1
ATOM 1309 O O . PHE A 1 170 ? 26.022 33.531 25.780 1.00 45.75 170 PHE A O 1
#